Protein AF-A0A974NZ80-F1 (afdb_monomer_lite)

Structure (mmCIF, N/CA/C/O backbone):
data_AF-A0A974NZ80-F1
#
_entry.id   AF-A0A974NZ80-F1
#
loop_
_atom_site.group_PDB
_atom_site.id
_atom_site.type_symbol
_atom_site.label_atom_id
_atom_site.label_alt_id
_atom_site.label_comp_id
_atom_site.label_asym_id
_atom_site.label_entity_id
_atom_site.label_seq_id
_atom_site.pdbx_PDB_ins_code
_atom_site.Cartn_x
_atom_site.Cartn_y
_atom_site.Cartn_z
_atom_site.occupancy
_atom_site.B_iso_or_equiv
_atom_site.auth_seq_id
_atom_site.auth_comp_id
_atom_site.auth_asym_id
_atom_site.auth_atom_id
_atom_site.pdbx_PDB_model_num
ATOM 1 N N . MET A 1 1 ? -4.861 14.561 1.828 1.00 56.84 1 MET A N 1
ATOM 2 C CA . MET A 1 1 ? -4.979 13.086 1.890 1.00 56.84 1 MET A CA 1
ATOM 3 C C . MET A 1 1 ? -3.680 12.404 1.453 1.00 56.84 1 MET A C 1
ATOM 5 O O . MET A 1 1 ? -3.121 11.674 2.254 1.00 56.84 1 MET A O 1
ATOM 9 N N . LEU A 1 2 ? -3.121 12.735 0.279 1.00 66.38 2 LEU A N 1
ATOM 10 C CA . LEU A 1 2 ? -1.849 12.167 -0.221 1.00 66.38 2 LEU A CA 1
ATOM 11 C C . LEU A 1 2 ? -0.621 12.368 0.692 1.00 66.38 2 LEU A C 1
ATOM 13 O O . LEU A 1 2 ? 0.312 11.581 0.639 1.00 66.38 2 LEU A O 1
ATOM 17 N N . GLN A 1 3 ? -0.621 13.387 1.558 1.00 71.44 3 GLN A N 1
ATOM 18 C CA . GLN A 1 3 ? 0.507 13.709 2.449 1.00 71.44 3 GLN A CA 1
ATOM 19 C C . GLN A 1 3 ? 0.889 12.603 3.452 1.00 71.44 3 GLN A C 1
ATOM 21 O O . GLN A 1 3 ? 1.967 12.664 4.033 1.00 71.44 3 GLN A O 1
ATOM 26 N N . PHE A 1 4 ? 0.002 11.631 3.686 1.00 77.81 4 PHE A N 1
ATOM 27 C CA . PHE A 1 4 ? 0.236 10.509 4.603 1.00 77.81 4 PHE A CA 1
ATOM 28 C C . PHE A 1 4 ? 0.588 9.206 3.874 1.00 77.81 4 PHE A C 1
ATOM 30 O O . PHE A 1 4 ? 0.851 8.194 4.518 1.00 77.81 4 PHE A O 1
ATOM 37 N N . ILE A 1 5 ? 0.606 9.228 2.540 1.00 82.00 5 ILE A N 1
ATOM 38 C CA . ILE A 1 5 ? 0.982 8.091 1.708 1.00 82.00 5 ILE A CA 1
ATOM 39 C C . ILE A 1 5 ? 2.474 8.196 1.412 1.00 82.00 5 ILE A C 1
ATOM 41 O O . ILE A 1 5 ? 2.955 9.218 0.927 1.00 82.00 5 ILE A O 1
ATOM 45 N N . VAL A 1 6 ? 3.215 7.136 1.727 1.00 82.44 6 VAL A N 1
ATOM 46 C CA . VAL A 1 6 ? 4.686 7.135 1.651 1.00 82.44 6 VAL A CA 1
ATOM 47 C C . VAL A 1 6 ? 5.240 6.258 0.531 1.00 82.44 6 VAL A C 1
ATOM 49 O O . VAL A 1 6 ? 6.413 6.387 0.188 1.00 82.44 6 VAL A O 1
ATOM 52 N N . THR A 1 7 ? 4.416 5.389 -0.058 1.00 83.25 7 THR A N 1
ATOM 53 C CA . THR A 1 7 ? 4.817 4.483 -1.139 1.00 83.25 7 THR A CA 1
ATOM 54 C C . THR A 1 7 ? 4.232 4.931 -2.476 1.00 83.25 7 THR A C 1
ATOM 56 O O . THR A 1 7 ? 3.117 5.462 -2.548 1.00 83.25 7 THR A O 1
ATOM 59 N N . ALA A 1 8 ? 4.974 4.683 -3.559 1.00 82.88 8 ALA A N 1
ATOM 60 C CA . ALA A 1 8 ? 4.467 4.915 -4.911 1.00 82.88 8 ALA A CA 1
ATOM 61 C C . ALA A 1 8 ? 3.194 4.089 -5.183 1.00 82.88 8 ALA A C 1
ATOM 63 O O . ALA A 1 8 ? 2.225 4.606 -5.731 1.00 82.88 8 ALA A O 1
ATOM 64 N N . GLN A 1 9 ? 3.165 2.836 -4.713 1.00 84.00 9 GLN A N 1
ATOM 65 C CA . GLN A 1 9 ? 2.001 1.956 -4.831 1.00 84.00 9 GLN A CA 1
ATOM 66 C C . GLN A 1 9 ? 0.760 2.526 -4.132 1.00 84.00 9 GLN A C 1
ATOM 68 O O . GLN A 1 9 ? -0.294 2.597 -4.752 1.00 84.00 9 GLN A O 1
ATOM 73 N N . GLY A 1 10 ? 0.882 3.003 -2.889 1.00 85.25 10 GLY A N 1
ATOM 74 C CA . GLY A 1 10 ? -0.262 3.565 -2.167 1.00 85.25 10 GLY A CA 1
ATOM 75 C C . GLY A 1 10 ? -0.828 4.813 -2.847 1.00 85.25 10 GLY A C 1
ATOM 76 O O . GLY A 1 10 ? -2.027 5.071 -2.786 1.00 85.25 10 GLY A O 1
ATOM 77 N N . THR A 1 11 ? 0.022 5.583 -3.536 1.00 86.75 11 THR A N 1
ATOM 78 C CA . THR A 1 11 ? -0.430 6.752 -4.306 1.00 86.75 11 THR A CA 1
ATOM 79 C C . THR A 1 11 ? -1.293 6.317 -5.486 1.00 86.75 11 THR A C 1
ATOM 81 O O . THR A 1 11 ? -2.342 6.913 -5.726 1.00 86.75 11 THR A O 1
ATOM 84 N N . ASN A 1 12 ? -0.881 5.255 -6.182 1.00 86.00 12 ASN A N 1
ATOM 85 C CA . ASN A 1 12 ? -1.639 4.687 -7.292 1.00 86.00 12 ASN A CA 1
ATOM 86 C C . ASN A 1 12 ? -2.968 4.087 -6.809 1.00 86.00 12 ASN A C 1
ATOM 88 O O . ASN A 1 12 ? -4.012 4.419 -7.360 1.00 86.00 12 ASN A O 1
ATOM 92 N N . GLU A 1 13 ? -2.956 3.296 -5.734 1.00 87.38 13 GLU A N 1
ATOM 93 C CA . GLU A 1 13 ? -4.169 2.676 -5.178 1.00 87.38 13 GLU A CA 1
ATOM 94 C C . GLU A 1 13 ? -5.223 3.716 -4.781 1.00 87.38 13 GLU A C 1
ATOM 96 O O . GLU A 1 13 ? -6.398 3.569 -5.109 1.00 87.38 13 GLU A O 1
ATOM 101 N N . VAL A 1 14 ? -4.812 4.818 -4.143 1.00 88.88 14 VAL A N 1
ATOM 102 C CA . VAL A 1 14 ? -5.739 5.908 -3.795 1.00 88.88 14 VAL A CA 1
ATOM 103 C C . VAL A 1 14 ? -6.264 6.631 -5.035 1.00 88.88 14 VAL A C 1
ATOM 105 O O . VAL A 1 14 ? -7.404 7.091 -5.028 1.00 88.88 14 VAL A O 1
ATOM 108 N N . SER A 1 15 ? -5.469 6.726 -6.102 1.00 87.81 15 SER A N 1
ATOM 109 C CA . SER A 1 15 ? -5.915 7.338 -7.360 1.00 87.81 15 SER A CA 1
ATOM 110 C C . SER A 1 15 ? -6.948 6.493 -8.113 1.00 87.81 15 SER A C 1
ATOM 112 O O . SER A 1 15 ? -7.786 7.042 -8.824 1.00 87.81 15 SER A O 1
ATOM 114 N N . GLU A 1 16 ? -6.917 5.174 -7.920 1.00 88.81 16 GLU A N 1
ATOM 115 C CA . GLU A 1 16 ? -7.824 4.208 -8.549 1.00 88.81 16 GLU A CA 1
ATOM 116 C C . GLU A 1 16 ? -9.046 3.881 -7.673 1.00 88.81 16 GLU A C 1
ATOM 118 O O . GLU A 1 16 ? -9.928 3.122 -8.081 1.00 88.81 16 GLU A O 1
ATOM 123 N N . LEU A 1 17 ? -9.123 4.456 -6.469 1.00 88.25 17 LEU A N 1
ATOM 124 C CA . LEU A 1 17 ? -10.178 4.163 -5.510 1.00 88.25 17 LEU A CA 1
ATOM 125 C C . LEU A 1 17 ? -11.520 4.751 -5.970 1.00 88.25 17 LEU A C 1
ATOM 127 O O . LEU A 1 17 ? -11.689 5.965 -6.093 1.00 88.25 17 LEU A O 1
ATOM 131 N N . LEU A 1 18 ? -12.500 3.873 -6.185 1.00 90.00 18 LEU A N 1
ATOM 132 C CA . LEU A 1 18 ? -13.856 4.224 -6.602 1.00 90.00 18 LEU A CA 1
ATOM 133 C C . LEU A 1 18 ? -14.887 3.729 -5.580 1.00 90.00 18 LEU A C 1
ATOM 135 O O . LEU A 1 18 ? -14.629 2.756 -4.867 1.00 90.00 18 LEU A O 1
ATOM 139 N N . PRO A 1 19 ? -16.075 4.357 -5.513 1.00 90.44 19 PRO A N 1
ATOM 140 C CA . PRO A 1 19 ? -17.171 3.842 -4.707 1.00 90.44 19 PRO A CA 1
ATOM 141 C C . PRO A 1 19 ? -17.526 2.408 -5.112 1.00 90.44 19 PRO A C 1
ATOM 143 O O . PRO A 1 19 ? -17.677 2.103 -6.295 1.00 90.44 19 PRO A O 1
ATOM 146 N N . ILE A 1 20 ? -17.695 1.543 -4.117 1.00 92.62 20 ILE A N 1
ATOM 147 C CA . ILE A 1 20 ? -18.089 0.145 -4.297 1.00 92.62 20 ILE A CA 1
ATOM 148 C C . ILE A 1 20 ? -19.437 -0.115 -3.621 1.00 92.62 20 ILE A C 1
ATOM 150 O O . ILE A 1 20 ? -19.784 0.548 -2.646 1.00 92.62 20 ILE A O 1
ATOM 154 N N . ALA A 1 21 ? -20.191 -1.086 -4.137 1.00 93.38 21 ALA A N 1
ATOM 155 C CA . ALA A 1 21 ? -21.494 -1.498 -3.597 1.00 93.38 21 ALA A CA 1
ATOM 156 C C . ALA A 1 21 ? -21.513 -2.957 -3.099 1.00 93.38 21 ALA A C 1
ATOM 158 O O . ALA A 1 21 ? -22.550 -3.459 -2.681 1.00 93.38 21 ALA A O 1
ATOM 159 N N . ASP A 1 22 ? -20.374 -3.648 -3.170 1.00 96.12 22 ASP A N 1
ATOM 160 C CA . ASP A 1 22 ? -20.220 -5.025 -2.699 1.00 96.12 22 ASP A CA 1
ATOM 161 C C . ASP A 1 22 ? -20.015 -5.026 -1.179 1.00 96.12 22 ASP A C 1
ATOM 163 O O . ASP A 1 22 ? -18.974 -4.588 -0.685 1.00 96.12 22 ASP A O 1
ATOM 167 N N . GLU A 1 23 ? -21.015 -5.515 -0.448 1.00 95.25 23 GLU A N 1
ATOM 168 C CA . GLU A 1 23 ? -21.036 -5.555 1.017 1.00 95.25 23 GLU A CA 1
ATOM 169 C C . GLU A 1 23 ? -19.814 -6.268 1.609 1.00 95.25 23 GLU A C 1
ATOM 171 O O . GLU A 1 23 ? -19.200 -5.760 2.548 1.00 95.25 23 GLU A O 1
ATOM 176 N N . ASN A 1 24 ? -19.401 -7.400 1.031 1.00 96.00 24 ASN A N 1
ATOM 177 C CA . ASN A 1 24 ? -18.270 -8.169 1.549 1.00 96.00 24 ASN A CA 1
ATOM 178 C C . ASN A 1 24 ? -16.964 -7.379 1.420 1.00 96.00 24 ASN A C 1
ATOM 180 O O . ASN A 1 24 ? -16.144 -7.370 2.340 1.00 96.00 24 ASN A O 1
ATOM 184 N N . LYS A 1 25 ? -16.777 -6.684 0.291 1.00 93.56 25 LYS A N 1
ATOM 185 C CA . LYS A 1 25 ? -15.600 -5.830 0.072 1.00 93.56 25 LYS A CA 1
ATOM 186 C C . LYS A 1 25 ? -15.604 -4.612 0.986 1.00 93.56 25 LYS A C 1
ATOM 188 O O . LYS A 1 25 ? -14.565 -4.289 1.554 1.00 93.56 25 LYS A O 1
ATOM 193 N N . ILE A 1 26 ? -16.761 -3.973 1.168 1.00 93.38 26 ILE A N 1
ATOM 194 C CA . ILE A 1 26 ? -16.911 -2.844 2.094 1.00 93.38 26 ILE A CA 1
ATOM 195 C C . ILE A 1 26 ? -16.524 -3.281 3.508 1.00 93.38 26 ILE A C 1
ATOM 197 O O . ILE A 1 26 ? -15.713 -2.621 4.157 1.00 93.38 26 ILE A O 1
ATOM 201 N N . GLN A 1 27 ? -17.056 -4.413 3.973 1.00 95.12 27 GLN A N 1
ATOM 202 C CA . GLN A 1 27 ? -16.762 -4.913 5.310 1.00 95.12 27 GLN A CA 1
ATOM 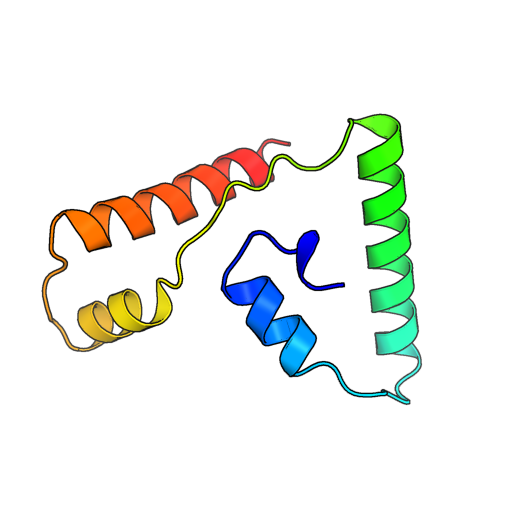203 C C . GLN A 1 27 ? -15.279 -5.261 5.475 1.00 95.12 27 GLN A C 1
ATOM 205 O O . GLN A 1 27 ? -14.692 -4.939 6.508 1.00 95.12 27 GLN A O 1
ATOM 210 N N . ALA A 1 28 ? -14.658 -5.873 4.463 1.00 95.69 28 ALA A N 1
ATOM 211 C CA . ALA A 1 28 ? -13.230 -6.173 4.480 1.00 95.69 28 ALA A CA 1
ATOM 212 C C . ALA A 1 28 ? -12.381 -4.900 4.629 1.00 95.69 28 ALA A C 1
ATOM 214 O O . ALA A 1 28 ? -11.539 -4.836 5.522 1.00 95.69 28 ALA A O 1
ATOM 215 N N . TRP A 1 29 ? -12.649 -3.862 3.831 1.00 93.75 29 TRP A N 1
ATOM 216 C CA . TRP A 1 29 ? -11.920 -2.588 3.898 1.00 93.75 29 TRP A CA 1
ATOM 217 C C . TRP A 1 29 ? -12.119 -1.855 5.229 1.00 93.75 29 TRP A C 1
ATOM 219 O O . TRP A 1 29 ? -11.178 -1.265 5.767 1.00 93.75 29 TRP A O 1
ATOM 229 N N . LEU A 1 30 ? -13.332 -1.900 5.791 1.00 94.12 30 LEU A N 1
ATOM 230 C CA . LEU A 1 30 ? -13.608 -1.317 7.105 1.00 94.12 30 LEU A CA 1
ATOM 231 C C . LEU A 1 30 ? -12.847 -2.051 8.215 1.00 94.12 30 LEU A C 1
ATOM 233 O O . LEU A 1 30 ? -12.242 -1.397 9.067 1.00 94.12 30 LEU A O 1
ATOM 237 N N . ASN A 1 31 ? -12.831 -3.386 8.179 1.00 95.94 31 ASN A N 1
ATOM 238 C CA . ASN A 1 31 ? -12.083 -4.199 9.139 1.00 95.94 31 ASN A CA 1
ATOM 239 C C . ASN A 1 31 ? -10.578 -3.912 9.051 1.00 95.94 31 ASN A C 1
ATOM 241 O O . ASN A 1 31 ? -9.942 -3.659 10.071 1.00 95.94 31 ASN A O 1
ATOM 245 N N . GLU A 1 32 ? -10.027 -3.867 7.837 1.00 92.44 32 GLU A N 1
ATOM 246 C CA . GLU A 1 32 ? -8.618 -3.545 7.595 1.00 92.44 32 GLU A CA 1
ATOM 247 C C . GLU A 1 32 ? -8.252 -2.148 8.124 1.00 92.44 32 GLU A C 1
ATOM 249 O O . GLU A 1 32 ? -7.245 -1.974 8.813 1.00 92.44 32 GLU A O 1
ATOM 254 N N . THR A 1 33 ? -9.115 -1.153 7.894 1.00 91.81 33 THR A N 1
ATOM 255 C CA . THR A 1 33 ? -8.922 0.210 8.413 1.00 91.81 33 THR A CA 1
ATOM 256 C C . THR A 1 33 ? -8.935 0.240 9.945 1.00 91.81 33 THR A C 1
ATOM 258 O O . THR A 1 33 ? -8.107 0.909 10.573 1.00 91.81 33 THR A O 1
ATOM 261 N N . GLN A 1 34 ? -9.863 -0.493 10.568 1.00 93.06 34 GLN A N 1
ATOM 262 C CA . GLN A 1 34 ? -9.966 -0.590 12.023 1.00 93.06 34 GLN A CA 1
ATOM 263 C C . GLN A 1 34 ? -8.729 -1.258 12.637 1.00 93.06 34 GLN A C 1
ATOM 265 O O . GLN A 1 34 ? -8.208 -0.780 13.653 1.00 93.06 34 GLN A O 1
ATOM 270 N N . ASP A 1 35 ? -8.234 -2.326 12.017 1.00 90.19 35 ASP A N 1
ATOM 271 C CA . ASP A 1 35 ? -7.015 -3.008 12.443 1.00 90.19 35 ASP A CA 1
ATOM 272 C C . ASP A 1 35 ? -5.787 -2.104 12.295 1.00 90.19 35 ASP A C 1
ATOM 274 O O . ASP A 1 35 ? -4.993 -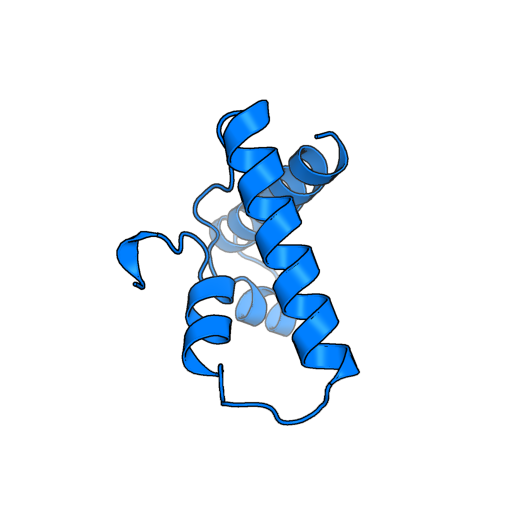1.989 13.234 1.00 90.19 35 ASP A O 1
ATOM 278 N N . GLY A 1 36 ? -5.677 -1.364 11.188 1.00 88.06 36 GLY A N 1
ATOM 279 C CA . GLY A 1 36 ? -4.631 -0.360 10.989 1.00 88.06 36 GLY A CA 1
ATOM 280 C C . GLY A 1 36 ? -4.619 0.704 12.092 1.00 88.06 36 GLY A C 1
ATOM 281 O O . GLY A 1 36 ? -3.567 1.000 12.669 1.00 88.06 36 GLY A O 1
ATOM 282 N N . LEU A 1 37 ? -5.791 1.224 12.475 1.00 88.94 37 LEU A N 1
ATOM 283 C CA . LEU A 1 37 ? -5.918 2.184 13.577 1.00 88.94 37 LEU A CA 1
ATOM 284 C C . LEU A 1 37 ? -5.499 1.573 14.921 1.00 88.94 37 LEU A C 1
ATOM 286 O O . LEU A 1 37 ? -4.834 2.221 15.735 1.00 88.94 37 LEU A O 1
ATOM 290 N N . LYS A 1 38 ? -5.865 0.313 15.164 1.00 88.44 38 LYS A N 1
ATOM 291 C CA . LYS A 1 38 ? -5.491 -0.416 16.378 1.00 88.44 38 LYS A CA 1
ATOM 292 C C . LYS A 1 38 ? -3.978 -0.615 16.463 1.00 88.44 38 LYS A C 1
ATOM 294 O O . LYS A 1 38 ? -3.405 -0.365 17.524 1.00 88.44 38 LYS A O 1
ATOM 299 N N . VAL A 1 39 ? -3.327 -1.005 15.367 1.00 86.62 39 VAL A N 1
ATOM 300 C CA . VAL A 1 39 ? -1.863 -1.123 15.284 1.00 86.62 39 VAL A CA 1
ATOM 301 C C . VAL A 1 39 ? -1.203 0.233 15.514 1.00 86.62 39 V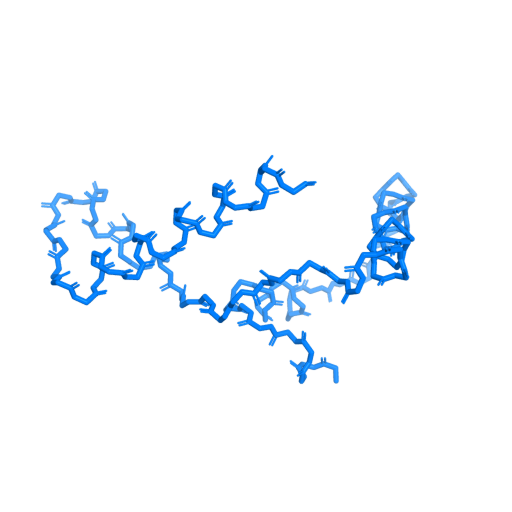AL A C 1
ATOM 303 O O . VAL A 1 39 ? -0.273 0.328 16.318 1.00 86.62 39 VAL A O 1
ATOM 306 N N . HIS A 1 40 ? -1.723 1.296 14.895 1.00 85.94 40 HIS A N 1
ATOM 307 C CA . HIS A 1 40 ? -1.218 2.650 15.102 1.00 85.94 40 HIS A CA 1
ATOM 308 C C . HIS A 1 40 ? -1.278 3.068 16.575 1.00 85.94 40 HIS A C 1
ATOM 310 O O . HIS A 1 40 ? -0.283 3.524 17.133 1.00 85.94 40 HIS A O 1
ATOM 316 N N . ARG A 1 41 ? -2.408 2.816 17.242 1.00 85.31 41 ARG A N 1
ATOM 317 C CA . ARG A 1 41 ? -2.592 3.143 18.660 1.00 85.31 41 ARG A CA 1
ATOM 318 C C . ARG A 1 41 ? -1.699 2.320 19.591 1.00 85.31 41 ARG A C 1
ATOM 320 O 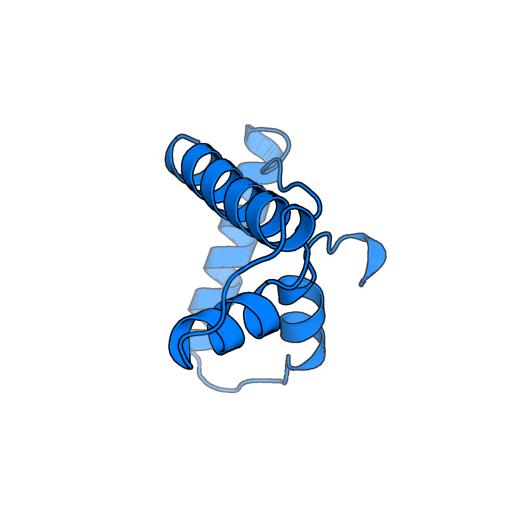O . ARG A 1 41 ? -1.193 2.855 20.570 1.00 85.31 41 ARG A O 1
ATOM 327 N N . LEU A 1 42 ? -1.564 1.017 19.342 1.00 84.69 42 LEU A N 1
ATOM 328 C CA . LEU A 1 42 ? -0.880 0.096 20.259 1.00 84.69 42 LEU A CA 1
ATOM 329 C C . LEU A 1 42 ? 0.640 0.078 20.079 1.00 84.69 42 LEU A C 1
ATOM 331 O O . LEU A 1 42 ? 1.354 -0.210 21.034 1.00 84.69 42 LEU A O 1
ATOM 335 N N . ARG A 1 43 ? 1.130 0.336 18.862 1.00 80.62 43 ARG A N 1
ATOM 336 C CA . ARG A 1 43 ? 2.546 0.174 18.499 1.00 80.62 43 ARG A CA 1
ATOM 337 C C . ARG A 1 43 ? 3.173 1.424 17.875 1.00 80.62 43 ARG A C 1
ATOM 339 O O . ARG A 1 43 ? 4.330 1.380 17.482 1.00 80.62 43 ARG A O 1
ATOM 346 N N . GLY A 1 44 ? 2.434 2.534 17.792 1.00 80.75 44 GLY A N 1
ATOM 347 C CA . GLY A 1 44 ? 2.911 3.797 17.212 1.00 80.75 44 GLY A CA 1
ATOM 348 C C . GLY A 1 44 ? 2.861 3.852 15.681 1.00 80.75 44 GLY A C 1
ATOM 349 O O . GLY A 1 44 ? 3.290 4.839 15.091 1.00 80.75 44 GLY A O 1
ATOM 350 N N . GLY A 1 45 ? 2.312 2.821 15.034 1.00 80.56 45 GLY A N 1
ATOM 351 C CA . GLY A 1 45 ? 2.238 2.696 13.577 1.00 80.56 45 GLY A CA 1
ATOM 352 C C . GLY A 1 45 ? 3.154 1.611 13.027 1.00 80.56 45 GLY A C 1
ATOM 353 O O . GLY A 1 45 ? 4.004 1.069 13.729 1.00 80.56 45 GLY A O 1
ATOM 354 N N . ILE A 1 46 ? 2.947 1.286 11.754 1.00 81.56 46 ILE A N 1
ATOM 355 C CA . ILE A 1 46 ? 3.846 0.417 10.998 1.00 81.56 46 ILE A CA 1
ATOM 356 C C . ILE A 1 46 ? 4.926 1.323 10.393 1.00 81.56 46 ILE A C 1
ATOM 358 O O . ILE A 1 46 ? 4.576 2.276 9.689 1.00 81.56 46 ILE A O 1
ATOM 362 N N . PRO A 1 47 ? 6.220 1.079 10.655 1.00 75.88 47 PRO A N 1
ATOM 363 C CA . PRO A 1 47 ? 7.292 1.867 10.065 1.00 75.88 47 PRO A CA 1
ATOM 364 C C . PRO A 1 47 ? 7.452 1.488 8.588 1.00 75.88 47 PRO A C 1
ATOM 366 O O . PRO A 1 47 ? 8.254 0.629 8.238 1.00 75.88 47 PRO A O 1
ATOM 369 N N . ILE A 1 48 ? 6.667 2.115 7.711 1.00 79.12 48 ILE A N 1
ATOM 370 C CA . ILE A 1 48 ? 6.784 1.925 6.261 1.00 79.12 48 ILE A CA 1
ATOM 371 C C . ILE A 1 48 ? 7.727 3.007 5.708 1.00 79.12 48 ILE A C 1
ATOM 373 O O . ILE A 1 48 ? 7.384 4.193 5.758 1.00 79.12 48 ILE A O 1
ATOM 377 N N . PRO A 1 49 ? 8.922 2.653 5.200 1.00 79.06 49 PRO A N 1
ATOM 378 C CA . PRO A 1 49 ? 9.811 3.612 4.561 1.00 79.06 49 PRO A CA 1
ATOM 379 C C . PRO A 1 49 ? 9.254 4.062 3.206 1.00 79.06 49 PRO A C 1
ATOM 381 O O . PRO A 1 49 ? 8.355 3.447 2.633 1.00 79.06 49 PRO A O 1
ATOM 384 N N . LYS A 1 50 ? 9.824 5.136 2.651 1.00 79.62 50 LYS A N 1
ATOM 385 C CA . LYS A 1 50 ? 9.512 5.543 1.278 1.00 79.62 50 LYS A CA 1
ATOM 386 C C . LYS A 1 50 ? 10.003 4.474 0.303 1.00 79.62 50 LYS A C 1
ATOM 388 O O . LYS A 1 50 ? 11.204 4.205 0.234 1.00 79.62 50 LYS A O 1
ATOM 393 N N . LEU A 1 51 ? 9.070 3.878 -0.434 1.00 85.06 51 LEU A N 1
ATOM 394 C CA . LEU A 1 51 ? 9.350 2.856 -1.440 1.00 85.06 51 LEU A CA 1
ATOM 395 C C . LEU A 1 51 ? 9.135 3.425 -2.844 1.00 85.06 51 LEU A C 1
ATOM 397 O O . LEU A 1 51 ? 8.071 3.971 -3.149 1.00 85.06 51 LEU A O 1
ATOM 401 N N . GLU A 1 52 ? 10.159 3.263 -3.679 1.00 84.75 52 GLU A N 1
ATOM 402 C CA . GLU A 1 52 ? 10.146 3.634 -5.095 1.00 84.75 52 GLU A CA 1
ATOM 403 C C . GLU A 1 52 ? 9.306 2.650 -5.914 1.00 84.75 52 GLU A C 1
ATOM 405 O O . GLU A 1 52 ? 9.130 1.491 -5.528 1.00 84.75 52 GLU A O 1
ATOM 410 N N . ASN A 1 53 ? 8.817 3.085 -7.077 1.00 85.44 53 ASN A N 1
ATOM 411 C CA . ASN A 1 53 ? 8.126 2.179 -7.988 1.00 85.44 53 ASN A CA 1
ATOM 412 C C . ASN A 1 53 ? 9.123 1.232 -8.673 1.00 85.44 53 ASN A C 1
ATOM 414 O O . ASN A 1 53 ? 9.825 1.634 -9.597 1.00 85.44 53 ASN A O 1
ATOM 418 N N . ILE A 1 54 ? 9.130 -0.039 -8.260 1.00 88.50 54 ILE A N 1
ATOM 419 C CA . ILE A 1 54 ? 9.987 -1.071 -8.856 1.00 88.50 54 ILE A CA 1
ATOM 420 C C . ILE A 1 54 ? 9.341 -1.846 -10.014 1.00 88.50 54 ILE A C 1
ATOM 422 O O . ILE A 1 54 ? 10.012 -2.683 -10.619 1.00 88.50 54 ILE A O 1
ATOM 426 N N . GLN A 1 55 ? 8.072 -1.585 -10.358 1.00 87.25 55 GLN A N 1
ATOM 427 C CA . GLN A 1 55 ? 7.378 -2.286 -11.450 1.00 87.25 55 GLN A CA 1
ATOM 428 C C . GLN A 1 55 ? 8.142 -2.221 -12.788 1.00 87.25 55 GLN A C 1
ATOM 430 O O . GLN A 1 55 ? 8.272 -3.266 -13.432 1.00 87.25 55 GLN A O 1
ATOM 435 N N . PRO A 1 56 ? 8.716 -1.070 -13.208 1.00 87.44 56 PRO A N 1
ATOM 436 C CA . PRO A 1 56 ? 9.4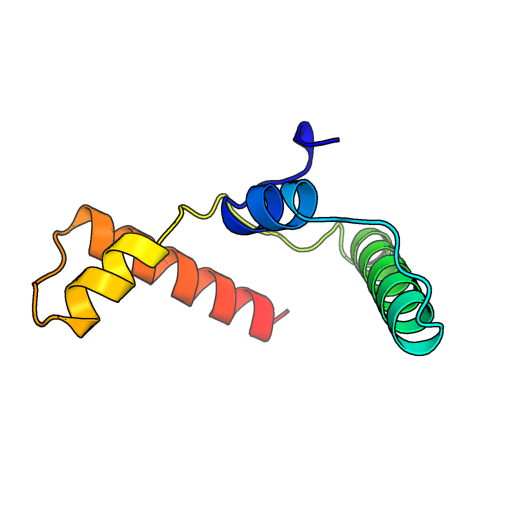91 -1.010 -14.447 1.00 87.44 56 PRO A CA 1
ATOM 437 C C . PRO A 1 56 ? 10.734 -1.906 -14.400 1.00 87.44 56 PRO A C 1
ATOM 439 O O . PRO A 1 56 ? 11.050 -2.579 -15.380 1.00 87.44 56 PRO A O 1
ATOM 442 N N . HIS A 1 57 ? 11.416 -1.959 -13.253 1.00 88.38 57 HIS A N 1
ATOM 443 C CA . HIS A 1 57 ? 12.609 -2.787 -13.061 1.00 88.38 57 HIS A CA 1
ATOM 444 C C . HIS A 1 57 ? 12.264 -4.278 -13.130 1.00 88.38 57 HIS A C 1
ATOM 446 O O . HIS A 1 57 ? 12.967 -5.039 -13.788 1.00 88.38 57 HIS A O 1
ATOM 452 N N . MET A 1 58 ? 11.141 -4.694 -12.531 1.00 89.31 58 MET A N 1
ATOM 453 C CA . MET A 1 58 ? 10.658 -6.077 -12.630 1.00 89.31 58 MET A CA 1
ATOM 454 C C . MET A 1 58 ? 10.332 -6.460 -14.073 1.00 89.31 58 MET A C 1
ATOM 456 O O . MET A 1 58 ? 10.724 -7.536 -14.524 1.00 89.31 58 MET A O 1
ATOM 460 N N . LYS A 1 59 ? 9.693 -5.558 -14.831 1.00 88.81 59 LYS A N 1
ATOM 461 C CA . LYS A 1 59 ? 9.372 -5.828 -16.235 1.00 88.81 59 LYS A CA 1
ATOM 462 C C . LYS A 1 59 ? 10.623 -5.996 -17.099 1.00 88.81 59 LYS A C 1
ATOM 464 O O . LYS A 1 59 ? 10.612 -6.796 -18.028 1.00 88.81 59 LYS A O 1
ATOM 469 N N . ARG A 1 60 ? 11.705 -5.277 -16.774 1.00 86.06 60 ARG A N 1
ATOM 470 C CA . ARG A 1 60 ? 13.013 -5.408 -17.437 1.00 86.06 60 ARG A CA 1
ATOM 471 C C . ARG A 1 60 ? 13.674 -6.763 -17.170 1.00 86.06 60 ARG A C 1
ATOM 473 O O . ARG A 1 60 ? 14.177 -7.368 -18.109 1.00 86.06 60 ARG A O 1
ATOM 480 N N . ILE A 1 61 ? 13.616 -7.265 -15.937 1.00 87.19 61 ILE A N 1
ATOM 481 C CA . ILE A 1 61 ? 14.134 -8.605 -15.606 1.00 87.19 61 ILE A CA 1
ATOM 482 C C . ILE A 1 61 ? 13.351 -9.689 -16.351 1.00 87.19 61 ILE A C 1
ATOM 484 O O . ILE A 1 61 ? 13.947 -10.613 -16.896 1.00 87.19 61 ILE A O 1
ATOM 488 N N . GLU A 1 62 ? 12.023 -9.563 -16.418 1.00 87.38 62 GLU A N 1
ATOM 489 C CA . GLU A 1 62 ? 11.152 -10.531 -17.099 1.00 87.38 62 GLU A CA 1
ATOM 490 C C . GLU A 1 62 ? 11.505 -10.693 -18.589 1.00 87.38 62 GLU A C 1
ATOM 492 O O . GLU A 1 62 ? 11.436 -11.796 -19.126 1.00 87.38 62 GLU A O 1
ATOM 497 N N . ILE A 1 63 ? 11.936 -9.612 -19.251 1.00 90.06 63 ILE A N 1
ATOM 498 C CA . ILE A 1 63 ? 12.378 -9.624 -20.657 1.00 90.06 63 ILE A CA 1
ATOM 499 C C . ILE A 1 63 ? 13.878 -9.933 -20.829 1.00 90.06 63 ILE A C 1
ATOM 501 O O . ILE A 1 63 ? 14.402 -9.805 -21.934 1.00 90.06 63 ILE A O 1
ATOM 505 N N . GLY A 1 64 ? 14.572 -10.336 -19.759 1.00 83.75 64 GLY A N 1
ATOM 506 C CA . GLY A 1 64 ? 15.976 -10.7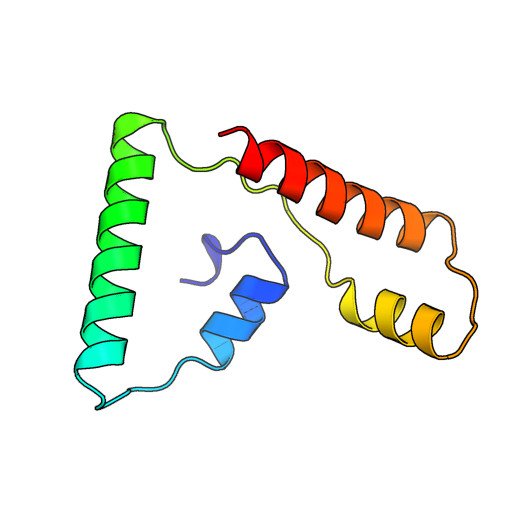58 -19.790 1.00 83.75 64 GLY A CA 1
ATOM 507 C C . GLY A 1 64 ? 17.003 -9.624 -19.750 1.00 83.75 64 GLY A C 1
ATOM 508 O O . GLY A 1 64 ? 18.144 -9.837 -20.151 1.00 83.75 64 GLY A O 1
ATOM 509 N N . ALA A 1 65 ? 16.624 -8.423 -19.305 1.00 85.00 65 ALA A N 1
ATOM 510 C CA . ALA A 1 65 ? 17.552 -7.309 -19.132 1.00 85.00 65 ALA A CA 1
ATOM 511 C C . ALA A 1 65 ? 18.129 -7.250 -17.708 1.00 85.00 65 ALA A C 1
ATOM 513 O O . ALA A 1 65 ? 17.438 -7.529 -16.727 1.00 85.00 65 ALA A O 1
ATOM 514 N N . ASP A 1 66 ? 19.377 -6.795 -17.596 1.00 86.31 66 ASP A N 1
ATOM 515 C CA . ASP A 1 66 ? 20.058 -6.632 -16.312 1.00 86.31 66 ASP A CA 1
ATOM 516 C C . ASP A 1 66 ? 19.609 -5.372 -15.560 1.00 86.31 66 ASP A C 1
ATOM 518 O O . ASP A 1 66 ? 19.341 -4.318 -16.151 1.00 86.31 66 ASP A O 1
ATOM 522 N N . LEU A 1 67 ? 19.581 -5.457 -14.230 1.00 85.31 67 LEU A N 1
ATOM 523 C CA . LEU A 1 67 ? 19.396 -4.297 -13.362 1.00 85.31 67 LEU A CA 1
ATOM 524 C C . LEU A 1 67 ? 20.710 -3.534 -13.188 1.00 85.31 67 LEU A C 1
ATOM 526 O O . LEU A 1 67 ? 21.763 -4.126 -12.955 1.00 85.31 67 LEU A O 1
ATOM 530 N N . ASN A 1 68 ? 20.642 -2.206 -13.210 1.00 88.50 68 ASN A N 1
ATOM 531 C CA . ASN A 1 68 ? 21.754 -1.379 -12.762 1.00 88.50 68 ASN A CA 1
ATOM 532 C C . ASN A 1 68 ? 21.800 -1.310 -11.220 1.00 88.50 68 ASN A C 1
ATOM 534 O O . ASN A 1 68 ? 20.858 -1.697 -10.525 1.00 88.50 68 ASN A O 1
ATOM 538 N N . GLY A 1 69 ? 22.899 -0.790 -10.664 1.00 88.31 69 GLY A N 1
ATOM 539 C CA . GLY A 1 69 ? 23.108 -0.759 -9.211 1.00 88.31 69 GLY A CA 1
ATOM 540 C C . GLY A 1 69 ? 22.044 0.016 -8.418 1.00 88.31 69 GLY A C 1
ATOM 541 O O . GLY A 1 69 ? 21.750 -0.348 -7.281 1.00 88.31 69 GLY A O 1
ATOM 542 N N . ILE A 1 70 ? 21.431 1.049 -9.006 1.00 89.94 70 ILE A N 1
ATOM 543 C CA . ILE A 1 70 ? 20.367 1.831 -8.356 1.00 89.94 70 ILE A CA 1
ATOM 544 C C . ILE A 1 70 ? 19.076 1.014 -8.297 1.00 89.94 70 ILE A C 1
ATOM 546 O O . ILE A 1 70 ? 18.437 0.947 -7.246 1.00 89.94 70 ILE A O 1
ATOM 550 N N . GLU A 1 71 ? 18.725 0.361 -9.402 1.00 89.44 71 GLU A N 1
ATOM 551 C CA . GLU A 1 71 ? 17.528 -0.475 -9.504 1.00 89.44 71 GLU A CA 1
ATOM 552 C C . GLU A 1 71 ? 17.627 -1.682 -8.571 1.00 89.44 71 GLU A C 1
ATOM 554 O O . GLU A 1 71 ? 16.692 -1.976 -7.828 1.00 89.44 71 GLU A O 1
ATOM 559 N N . LEU A 1 72 ? 18.792 -2.335 -8.523 1.00 90.06 72 LEU A N 1
ATOM 560 C CA . LEU A 1 72 ? 19.044 -3.437 -7.595 1.00 90.06 72 LEU A CA 1
ATOM 561 C C . LEU A 1 72 ? 18.897 -2.987 -6.134 1.00 90.06 72 LEU A C 1
ATOM 563 O O . LEU A 1 72 ? 18.273 -3.678 -5.330 1.00 90.06 72 LEU A O 1
ATOM 567 N N . ALA A 1 73 ? 19.418 -1.807 -5.789 1.00 90.75 73 ALA A N 1
ATOM 568 C CA . ALA A 1 73 ? 19.269 -1.251 -4.449 1.00 90.75 73 ALA A CA 1
ATOM 569 C C . ALA A 1 73 ? 17.804 -0.925 -4.109 1.00 90.75 73 ALA A C 1
ATOM 571 O O . ALA A 1 73 ? 17.390 -1.110 -2.965 1.00 90.75 73 ALA A O 1
ATOM 572 N N . GLN A 1 74 ? 17.006 -0.451 -5.072 1.00 89.38 74 GLN A N 1
ATOM 573 C CA . GLN A 1 74 ? 15.570 -0.208 -4.886 1.00 89.38 74 GLN A CA 1
ATOM 574 C C . GLN A 1 74 ? 14.807 -1.511 -4.625 1.00 89.38 74 GLN A C 1
ATOM 576 O O . GLN A 1 74 ? 14.020 -1.572 -3.682 1.00 89.38 74 GLN A O 1
ATOM 581 N N . VAL A 1 75 ? 15.088 -2.565 -5.394 1.00 89.50 75 VAL A N 1
ATOM 582 C CA . VAL A 1 75 ? 14.498 -3.896 -5.181 1.00 89.50 75 VAL A CA 1
ATOM 583 C C . VAL A 1 75 ? 14.896 -4.456 -3.817 1.00 89.50 75 VAL A C 1
ATOM 585 O O . VAL A 1 75 ? 14.039 -4.911 -3.063 1.00 89.50 75 VAL A O 1
ATOM 588 N N . GLY A 1 76 ? 16.177 -4.348 -3.453 1.00 91.00 76 GLY A N 1
ATOM 589 C CA . GLY A 1 76 ? 16.673 -4.763 -2.143 1.00 91.00 76 GLY A CA 1
ATOM 590 C C . GLY A 1 76 ? 15.948 -4.071 -0.985 1.00 91.00 76 GLY A C 1
ATOM 591 O O . GLY A 1 76 ? 15.565 -4.744 -0.032 1.00 91.00 76 GLY A O 1
ATOM 592 N N . ARG A 1 77 ? 15.682 -2.759 -1.092 1.00 89.12 77 ARG A N 1
ATOM 593 C CA . ARG A 1 77 ? 14.900 -2.015 -0.087 1.00 89.12 77 ARG A CA 1
ATOM 594 C C . ARG A 1 77 ? 13.472 -2.537 0.049 1.00 89.12 77 ARG A C 1
ATOM 596 O O . ARG A 1 77 ? 12.997 -2.704 1.165 1.00 89.12 77 ARG A O 1
ATOM 603 N N . VAL A 1 78 ? 12.793 -2.824 -1.063 1.00 88.62 78 VAL A N 1
ATOM 604 C CA . VAL A 1 78 ? 11.433 -3.391 -1.026 1.00 88.62 78 VAL A CA 1
ATOM 605 C C . VAL A 1 78 ? 11.432 -4.753 -0.321 1.00 88.62 78 VAL A C 1
ATOM 607 O O . VAL A 1 78 ? 10.590 -5.002 0.545 1.00 88.62 78 VAL A O 1
ATOM 610 N N . LEU A 1 79 ? 12.406 -5.615 -0.627 1.00 89.69 79 LEU A N 1
ATOM 611 C CA . LEU A 1 79 ? 12.536 -6.930 0.006 1.00 89.69 79 LEU A CA 1
ATOM 612 C C . LEU A 1 79 ? 12.841 -6.829 1.507 1.00 89.69 79 LEU A C 1
ATOM 614 O O . LEU A 1 79 ? 12.200 -7.517 2.302 1.00 89.69 79 LEU A O 1
ATOM 618 N N . SER A 1 80 ? 13.771 -5.958 1.916 1.00 90.00 80 SER A N 1
ATOM 619 C CA . SER A 1 80 ? 14.106 -5.784 3.334 1.00 90.00 80 SER A CA 1
ATOM 620 C C . SER A 1 80 ? 12.919 -5.247 4.130 1.00 90.00 80 SER A C 1
ATOM 622 O O . SER A 1 80 ? 12.604 -5.787 5.186 1.00 90.00 80 SER A O 1
ATOM 624 N N . THR A 1 81 ? 12.199 -4.258 3.592 1.00 87.12 81 THR A N 1
ATOM 625 C CA . THR A 1 81 ? 10.980 -3.724 4.215 1.00 87.12 81 THR A CA 1
ATOM 626 C C . THR A 1 81 ? 9.894 -4.788 4.349 1.00 87.12 81 THR A C 1
ATOM 628 O O . THR A 1 81 ? 9.245 -4.877 5.387 1.00 87.12 81 THR A O 1
ATOM 631 N N . THR A 1 82 ? 9.721 -5.641 3.338 1.00 86.69 82 THR A N 1
ATOM 632 C CA . THR A 1 82 ? 8.758 -6.753 3.403 1.00 86.69 82 THR A CA 1
ATOM 633 C C . THR A 1 82 ? 9.143 -7.756 4.496 1.00 86.69 82 THR A C 1
ATOM 635 O O . THR A 1 82 ? 8.287 -8.226 5.249 1.00 86.69 82 THR A O 1
ATOM 638 N N . SER A 1 83 ? 10.439 -8.056 4.635 1.00 87.94 83 SER A N 1
ATOM 639 C CA . SER A 1 83 ? 10.941 -8.933 5.696 1.00 87.94 83 SER A CA 1
ATOM 640 C C . SER A 1 83 ? 10.752 -8.333 7.092 1.00 87.94 83 SER A C 1
ATOM 642 O O . SER A 1 83 ? 10.423 -9.067 8.022 1.00 87.94 83 SER A O 1
ATOM 644 N N . GLU A 1 84 ? 10.961 -7.025 7.254 1.00 86.31 84 GLU A N 1
ATOM 645 C CA . GLU A 1 84 ? 10.719 -6.313 8.513 1.00 86.31 84 GLU A CA 1
ATOM 646 C C . GLU A 1 84 ? 9.235 -6.333 8.881 1.00 86.31 84 GLU A C 1
ATOM 648 O O . GLU A 1 84 ? 8.894 -6.646 10.020 1.00 86.31 84 GLU A O 1
ATOM 653 N N . LEU A 1 85 ? 8.356 -6.090 7.904 1.00 84.44 85 LEU A N 1
ATOM 654 C CA . LEU A 1 85 ? 6.909 -6.135 8.094 1.00 84.44 85 LEU A CA 1
ATOM 655 C C . LEU A 1 85 ? 6.419 -7.530 8.493 1.00 84.44 85 LEU A C 1
ATOM 657 O O . LEU A 1 85 ? 5.560 -7.652 9.354 1.00 84.44 85 LEU A O 1
ATOM 661 N N . THR A 1 86 ? 6.992 -8.585 7.912 1.00 84.56 86 THR A N 1
ATOM 662 C CA . THR A 1 86 ? 6.643 -9.975 8.259 1.00 84.56 86 THR A CA 1
ATOM 663 C C . THR A 1 86 ? 7.045 -10.332 9.695 1.00 84.56 86 THR A C 1
ATOM 665 O O . THR A 1 86 ? 6.446 -11.208 10.314 1.00 84.56 86 THR A O 1
ATOM 668 N N . ARG A 1 87 ? 8.083 -9.679 10.232 1.00 83.12 87 ARG A N 1
ATOM 669 C CA . ARG A 1 87 ? 8.579 -9.909 11.597 1.00 83.12 87 ARG A CA 1
ATOM 670 C C . ARG A 1 87 ? 7.824 -9.094 12.656 1.00 83.12 87 ARG A C 1
ATOM 672 O O . ARG A 1 87 ? 7.939 -9.415 13.840 1.00 83.12 87 ARG A O 1
ATOM 679 N N . PHE A 1 88 ? 7.129 -8.036 12.248 1.00 76.88 88 PHE A N 1
ATOM 680 C CA . PHE A 1 88 ? 6.367 -7.147 13.122 1.00 76.88 88 PHE A CA 1
ATOM 681 C C . PHE A 1 88 ? 5.111 -7.836 13.670 1.00 76.88 88 PHE A C 1
ATOM 683 O O . PHE A 1 88 ? 4.893 -7.757 14.905 1.00 76.88 88 PHE A O 1
#

Organism: Enterococcus faecalis (NCBI:txid1351)

pLDDT: mean 86.72, std 6.15, range [56.84, 96.12]

Foldseek 3Di:
DCVPPQEPVVVVVVVPDDDDDDPVVVVVVVVVVVVQVVCCVPPVGQPDHRAYDLVVVVVCVVVPHDDDPVSVVSVVVVVVSVVVVVVD

Sequence (88 aa):
MLQFIVTAQGTNEVSELLPIADENKIQAWLNETQDGLKVHRLRGGIPIPKLENIQPHMKRIEIGADLNGIELAQVGRVLSTTSELTRF

Secondary structure (DSSP, 8-state):
-GGG--BHHHHHHHHT------HHHHHHHHHHHHHHHHHHHHHS------B---HHHHHHHHTTPPPPHHHHHHHHHHHHHHHHHHH-

Radius of gyration: 16.19 Å; chains: 1; bounding box: 45×24×41 Å